Protein AF-A0A1F7URJ2-F1 (afdb_monomer)

Sequence (122 aa):
MPERGSDQSQFDEESANAYKELPRDVSAIVVLNKKKQPIPHRQGTPGEVQNGFSFYQLVLRKEGAPLEAHYVTSRIGEQPVLEAVSESQYKAWGKRKMIARPIRYIWSEEKGLWSIVETKQE

Solvent-accessible surface area (backbone atoms only — not comparable to full-atom values): 7529 Å² total; per-residue (Å²): 133,86,82,87,77,87,90,71,72,94,66,78,76,74,67,75,48,70,54,70,89,51,99,66,58,38,74,42,44,72,41,78,36,77,81,69,63,85,69,74,78,74,83,64,52,79,74,37,72,45,54,16,26,39,32,27,38,56,41,67,84,45,96,91,49,69,41,28,43,40,82,73,52,70,45,79,40,97,59,47,65,45,72,18,65,42,71,68,50,32,56,55,52,69,75,44,59,42,34,18,35,76,43,39,30,32,25,35,67,96,72,74,41,76,40,76,51,81,75,75,85,126

Organism: NCBI:txid1802401

Foldseek 3Di:
DDDDDDPPDPPPPPDQPQDDDDPQKAFAAEDEDLPDDPPPPPQDDAFDKFKWKWKWFFDDPDDVGGTTTHTDGIDGDPHNYDYDNDPVSSVVVVVTRMIIGMWMWGRDPVVSDTDTDPPPDD

Secondary structure (DSSP, 8-state):
-----------------B----TT-EE-EEEE-TT------PPPPTT-EEEEEEEEEEEESSTTSPEEEEEEEEEESSS-EEEESSHHHHHHHHTSEEEEEEEEEEEETTTTEEEEE-----

Structure (mmCIF, N/CA/C/O backbone):
data_AF-A0A1F7URJ2-F1
#
_entry.id   AF-A0A1F7URJ2-F1
#
loop_
_atom_site.group_PDB
_atom_site.id
_atom_site.type_symbol
_atom_site.label_atom_id
_atom_site.label_alt_id
_atom_site.label_comp_id
_atom_site.label_asym_id
_atom_site.label_entity_id
_atom_site.label_seq_id
_atom_site.pdbx_PDB_ins_code
_atom_site.Cartn_x
_atom_site.Cartn_y
_atom_site.Cartn_z
_atom_site.occupancy
_atom_site.B_iso_or_equiv
_atom_site.auth_seq_id
_atom_site.auth_comp_id
_atom_site.auth_asym_id
_atom_site.auth_atom_id
_atom_site.pdbx_PDB_model_num
ATOM 1 N N . MET A 1 1 ? 22.387 38.280 -3.918 1.00 47.78 1 MET A N 1
ATOM 2 C CA . MET A 1 1 ? 20.999 38.234 -4.437 1.00 47.78 1 MET A CA 1
ATOM 3 C C . MET A 1 1 ? 21.124 38.293 -5.954 1.00 47.78 1 MET A C 1
ATOM 5 O O . MET A 1 1 ? 21.900 39.149 -6.375 1.00 47.78 1 MET A O 1
ATOM 9 N N . PRO A 1 2 ? 20.524 37.398 -6.764 1.00 45.06 2 PRO A N 1
ATOM 10 C CA . PRO A 1 2 ? 19.312 36.574 -6.562 1.00 45.06 2 PRO A CA 1
ATOM 11 C C . PRO A 1 2 ? 19.662 35.114 -6.177 1.00 45.06 2 PRO A C 1
ATOM 13 O O . PRO A 1 2 ? 20.791 34.699 -6.398 1.00 45.06 2 PRO A O 1
ATOM 16 N N . GLU A 1 3 ? 18.909 34.328 -5.398 1.00 44.78 3 GLU A N 1
ATOM 17 C CA . GLU A 1 3 ? 17.478 33.951 -5.339 1.00 44.78 3 GLU A CA 1
ATOM 18 C C . GLU A 1 3 ? 17.007 32.933 -6.404 1.00 44.78 3 GLU A C 1
ATOM 20 O O . GLU A 1 3 ? 16.924 33.256 -7.583 1.00 44.78 3 GLU A O 1
ATOM 25 N N . ARG A 1 4 ? 16.566 31.768 -5.880 1.00 40.97 4 ARG A N 1
ATOM 26 C CA . ARG A 1 4 ? 15.678 30.717 -6.435 1.00 40.97 4 ARG A CA 1
ATOM 27 C C . ARG A 1 4 ? 16.299 29.695 -7.409 1.00 40.97 4 ARG A C 1
ATOM 29 O O . ARG A 1 4 ? 17.074 30.050 -8.276 1.00 40.97 4 ARG A O 1
ATOM 36 N N . GLY A 1 5 ? 15.982 28.403 -7.333 1.00 36.69 5 GLY A N 1
ATOM 37 C CA . GLY A 1 5 ? 14.917 27.734 -6.588 1.00 36.69 5 GLY A CA 1
ATOM 38 C C . GLY A 1 5 ? 15.310 26.306 -6.225 1.00 36.69 5 GLY A C 1
ATOM 39 O O . GLY A 1 5 ? 15.772 25.539 -7.064 1.00 36.69 5 GLY A O 1
ATOM 40 N N . SER A 1 6 ? 15.119 25.971 -4.953 1.00 43.94 6 SER A N 1
ATOM 41 C CA . SER A 1 6 ? 15.027 24.593 -4.497 1.00 43.94 6 SER A CA 1
ATOM 42 C C . SER A 1 6 ? 13.719 24.027 -5.041 1.00 43.94 6 SER A C 1
ATOM 44 O O . SER A 1 6 ? 12.652 24.321 -4.505 1.00 43.94 6 SER A O 1
ATOM 46 N N . ASP A 1 7 ? 13.802 23.258 -6.122 1.00 41.91 7 ASP A N 1
ATOM 47 C CA . ASP A 1 7 ? 12.716 22.408 -6.610 1.00 41.91 7 ASP A CA 1
ATOM 48 C C . ASP A 1 7 ? 12.576 21.228 -5.633 1.00 41.91 7 ASP A C 1
ATOM 50 O O . ASP A 1 7 ? 13.116 20.139 -5.817 1.00 41.91 7 ASP A O 1
ATOM 54 N N . GLN A 1 8 ? 11.984 21.509 -4.472 1.00 39.88 8 GLN A N 1
ATOM 55 C CA . GLN A 1 8 ? 11.575 20.497 -3.513 1.00 39.88 8 GLN A CA 1
ATOM 56 C C . GLN A 1 8 ? 10.079 20.263 -3.675 1.00 39.88 8 GLN A C 1
ATOM 58 O O . GLN A 1 8 ? 9.259 21.093 -3.295 1.00 39.88 8 GLN A O 1
ATOM 63 N 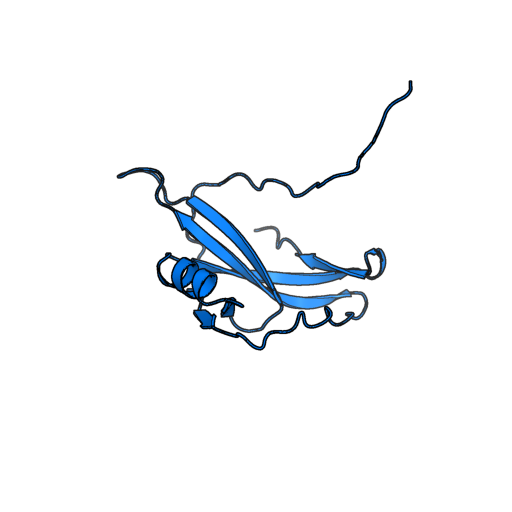N . SER A 1 9 ? 9.771 19.062 -4.158 1.00 41.72 9 SER A N 1
ATOM 64 C CA . SER A 1 9 ? 8.585 18.305 -3.771 1.00 41.72 9 SER A CA 1
ATOM 65 C C . SER A 1 9 ? 7.243 18.883 -4.227 1.00 41.72 9 SER A C 1
ATOM 67 O O . SER A 1 9 ? 6.418 19.283 -3.413 1.00 41.72 9 SER A O 1
ATOM 69 N N . GLN A 1 10 ? 6.947 18.746 -5.520 1.00 38.88 10 GLN A N 1
ATOM 70 C CA . GLN A 1 10 ? 5.579 18.451 -5.960 1.00 38.88 10 GLN A CA 1
ATOM 71 C C . GLN A 1 10 ? 5.241 16.996 -5.591 1.00 38.88 10 GLN A C 1
ATOM 73 O O . GLN A 1 10 ? 5.187 16.097 -6.425 1.00 38.88 10 GLN A O 1
ATOM 78 N N . PHE A 1 11 ? 5.073 16.742 -4.298 1.00 38.69 11 PHE A N 1
ATOM 79 C CA . PHE A 1 11 ? 4.109 15.738 -3.883 1.00 38.69 11 PHE A CA 1
ATOM 80 C C . PHE A 1 11 ? 2.837 16.531 -3.660 1.00 38.69 11 PHE A C 1
ATOM 82 O O . PHE A 1 11 ? 2.726 17.223 -2.651 1.00 38.69 11 PHE A O 1
ATOM 89 N N . ASP A 1 12 ? 1.944 16.499 -4.650 1.00 37.31 12 ASP A N 1
ATOM 90 C CA . ASP A 1 12 ? 0.560 16.909 -4.471 1.00 37.31 12 ASP A CA 1
ATOM 91 C C . ASP A 1 12 ? 0.080 16.298 -3.156 1.00 37.31 12 ASP A C 1
ATOM 93 O O . ASP A 1 12 ? -0.009 15.077 -2.994 1.00 37.31 12 ASP A O 1
ATOM 97 N N . GLU A 1 13 ? -0.134 17.173 -2.178 1.00 42.09 13 GLU A N 1
ATOM 98 C CA . GLU A 1 13 ? -0.837 16.875 -0.949 1.00 42.09 13 GLU A CA 1
ATOM 99 C C . GLU A 1 13 ? -2.283 16.631 -1.382 1.00 42.09 13 GLU A C 1
A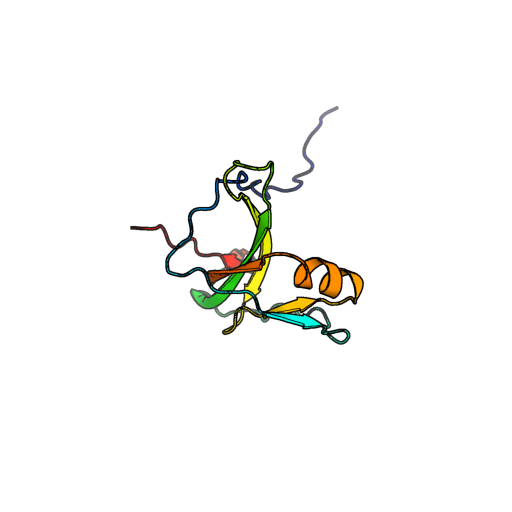TOM 101 O O . GLU A 1 13 ? -3.128 17.526 -1.331 1.00 42.09 13 GLU A O 1
ATOM 106 N N . GLU A 1 14 ? -2.524 15.433 -1.935 1.00 43.34 14 GLU A N 1
ATOM 107 C CA . GLU A 1 14 ? -3.838 14.920 -2.288 1.00 43.34 14 GLU A CA 1
ATOM 108 C C . GLU A 1 14 ? -4.659 15.075 -1.018 1.00 43.34 14 GLU A C 1
ATOM 110 O O . GLU A 1 14 ? -4.460 14.375 -0.018 1.00 43.34 14 GLU A O 1
ATOM 115 N N . SER A 1 15 ? -5.469 16.132 -1.030 1.00 43.78 15 SER A N 1
ATOM 116 C CA . SER A 1 15 ? -6.219 16.609 0.114 1.00 43.78 15 SER A CA 1
ATOM 117 C C . SER A 1 15 ? -6.923 15.408 0.712 1.00 43.78 15 SER A C 1
ATOM 119 O O . SER A 1 15 ? -7.484 14.616 -0.046 1.00 43.78 15 SER A O 1
ATOM 121 N N . ALA A 1 16 ? -6.855 15.250 2.037 1.00 47.00 16 ALA A N 1
ATOM 122 C CA . ALA A 1 16 ? -7.550 14.198 2.771 1.00 47.00 16 ALA A CA 1
ATOM 123 C C . ALA A 1 16 ? -9.054 14.272 2.457 1.00 47.00 16 ALA A C 1
ATOM 125 O O . ALA A 1 16 ? -9.838 14.923 3.143 1.00 47.00 16 ALA A O 1
ATOM 126 N N . ASN A 1 17 ? -9.443 13.669 1.340 1.00 52.06 17 ASN A N 1
ATOM 127 C CA . ASN A 1 17 ? -10.794 13.660 0.841 1.00 52.06 17 ASN A CA 1
ATOM 128 C C . ASN A 1 17 ? -11.554 12.677 1.721 1.00 52.06 17 ASN A C 1
ATOM 130 O O . ASN A 1 17 ? -11.048 11.596 2.049 1.00 52.06 17 ASN A O 1
ATOM 134 N N . ALA A 1 18 ? -12.771 13.058 2.115 1.00 56.84 18 ALA A N 1
ATOM 135 C CA . ALA A 1 18 ? -13.665 12.169 2.839 1.00 56.84 18 ALA A CA 1
ATOM 136 C C . ALA A 1 18 ? -13.706 10.814 2.118 1.00 56.84 18 ALA A C 1
ATOM 138 O O . ALA A 1 18 ? -13.930 10.747 0.905 1.00 56.84 18 ALA A O 1
ATOM 139 N N . TYR A 1 19 ? -13.432 9.742 2.857 1.00 61.22 19 TYR A N 1
ATOM 140 C CA . TYR A 1 19 ? -13.384 8.398 2.315 1.00 61.22 19 TYR A CA 1
ATOM 141 C C . TYR A 1 19 ? -14.750 8.049 1.729 1.00 61.22 19 TYR A C 1
ATOM 143 O O . TYR A 1 19 ? -15.733 7.870 2.448 1.00 61.22 19 TYR A O 1
ATOM 151 N N . LYS A 1 20 ? -14.795 7.946 0.403 1.00 62.47 20 LYS A N 1
ATOM 152 C CA . LYS A 1 20 ? -15.844 7.235 -0.315 1.00 62.47 20 LYS A CA 1
ATOM 153 C C . LYS A 1 20 ? -15.343 5.815 -0.519 1.00 62.47 20 LYS A C 1
ATOM 155 O O . LYS A 1 20 ? -14.302 5.6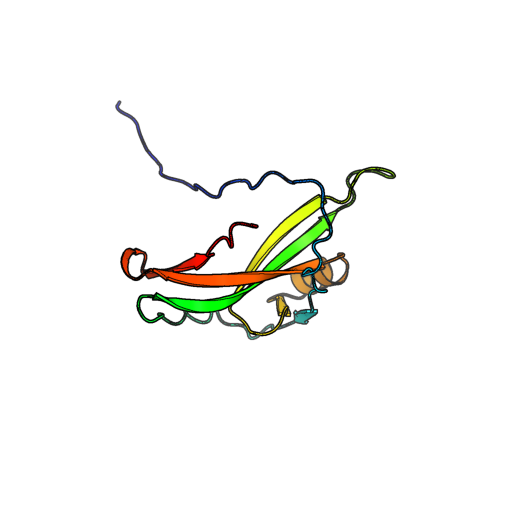33 -1.150 1.00 62.47 20 LYS A O 1
ATOM 160 N N . GLU A 1 21 ? -16.062 4.847 0.041 1.00 63.53 21 GLU A N 1
ATOM 161 C CA . GLU A 1 21 ? -15.821 3.435 -0.244 1.00 63.53 21 GLU A CA 1
ATOM 162 C C . GLU A 1 21 ? -16.046 3.211 -1.736 1.00 63.53 21 GLU A C 1
ATOM 164 O O . GLU A 1 21 ? -17.150 3.410 -2.248 1.00 63.53 21 GLU A O 1
ATOM 169 N N . LEU A 1 22 ? -14.973 2.882 -2.451 1.00 67.88 22 LEU A N 1
ATOM 170 C CA . LEU A 1 22 ? -15.074 2.520 -3.854 1.00 67.88 22 LEU A CA 1
ATOM 171 C C . LEU A 1 22 ? -15.337 1.014 -3.940 1.00 67.88 22 LEU A C 1
ATOM 173 O O . LEU A 1 22 ? -14.753 0.247 -3.177 1.00 67.88 22 LEU A O 1
ATOM 177 N N . PRO A 1 23 ? -16.124 0.542 -4.921 1.00 64.19 23 PRO A N 1
ATOM 178 C CA . PRO A 1 23 ? -16.423 -0.885 -5.082 1.00 64.19 23 PRO A CA 1
ATOM 179 C C . PRO A 1 23 ? -15.184 -1.754 -5.360 1.00 64.19 23 PRO A C 1
ATOM 181 O O . PRO A 1 23 ? -15.270 -2.977 -5.353 1.00 64.19 23 PRO A O 1
ATOM 184 N N . ARG A 1 24 ? -14.032 -1.131 -5.641 1.00 71.69 24 ARG A N 1
ATOM 185 C CA . ARG A 1 24 ? -12.746 -1.792 -5.895 1.00 71.69 24 ARG A CA 1
ATOM 186 C C . ARG A 1 24 ? -11.794 -1.741 -4.697 1.00 71.69 24 ARG A C 1
ATOM 188 O O . ARG A 1 24 ? -10.683 -2.254 -4.812 1.00 71.69 24 ARG A O 1
ATOM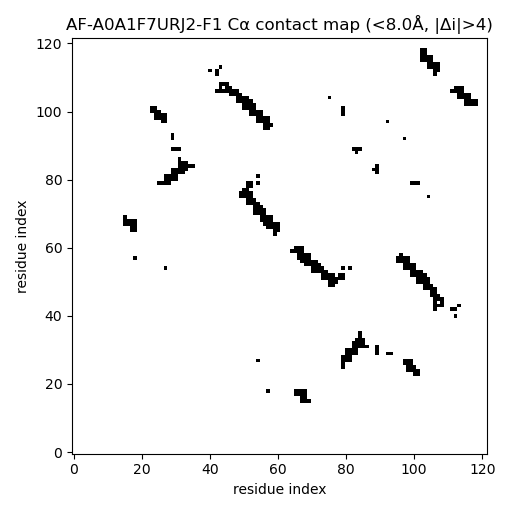 195 N N . ASP A 1 25 ? -12.188 -1.110 -3.593 1.00 80.25 25 ASP A N 1
ATOM 196 C CA . ASP A 1 25 ? -11.364 -1.041 -2.390 1.00 80.25 25 ASP A CA 1
ATOM 197 C C . ASP A 1 25 ? -11.279 -2.444 -1.773 1.00 80.25 25 ASP A C 1
ATOM 199 O O . ASP A 1 25 ? -12.288 -3.080 -1.471 1.00 80.25 25 ASP A O 1
ATOM 203 N N . VAL A 1 26 ? -10.057 -2.947 -1.604 1.00 84.25 26 VAL A N 1
ATOM 204 C CA . VAL A 1 26 ? -9.797 -4.249 -0.977 1.00 84.25 26 VAL A CA 1
ATOM 205 C C . VAL A 1 26 ? -9.079 -4.065 0.353 1.00 84.25 26 VAL A C 1
ATOM 207 O O . VAL A 1 26 ? -8.433 -3.046 0.605 1.00 84.25 26 VAL A O 1
ATOM 210 N N . SER A 1 27 ? -9.185 -5.057 1.235 1.00 83.50 27 SER A N 1
ATOM 211 C CA . SER A 1 27 ? -8.439 -5.040 2.497 1.00 83.50 27 SER A CA 1
ATOM 212 C C . SER A 1 27 ? -6.945 -5.223 2.223 1.00 83.50 27 SER A C 1
ATOM 214 O O . SER A 1 27 ? -6.554 -6.126 1.483 1.00 83.50 27 SER A O 1
ATOM 216 N N . ALA A 1 28 ? -6.105 -4.379 2.826 1.00 84.88 28 ALA A N 1
ATOM 217 C CA . ALA A 1 28 ? -4.658 -4.517 2.708 1.00 84.88 28 ALA A CA 1
ATOM 218 C C . ALA A 1 28 ? -4.145 -5.660 3.596 1.00 84.88 28 ALA A C 1
ATOM 220 O O . ALA A 1 28 ? -4.468 -5.734 4.782 1.00 84.88 28 ALA A O 1
ATOM 221 N N . ILE A 1 29 ? -3.290 -6.517 3.044 1.00 85.69 29 ILE A N 1
ATOM 222 C CA . ILE A 1 29 ? -2.608 -7.583 3.778 1.00 85.69 29 ILE A CA 1
ATOM 223 C C . ILE A 1 29 ? -1.261 -7.039 4.241 1.00 85.69 29 ILE A C 1
ATOM 225 O O . ILE A 1 29 ? -0.356 -6.835 3.437 1.00 85.69 29 ILE A O 1
ATOM 229 N N . VAL A 1 30 ? -1.106 -6.793 5.538 1.00 83.38 30 VAL A N 1
ATOM 230 C CA . VAL A 1 30 ? 0.172 -6.331 6.091 1.00 83.38 30 VAL A CA 1
ATOM 231 C C . VAL A 1 30 ? 1.025 -7.542 6.450 1.00 83.38 30 VAL A C 1
ATOM 233 O O . VAL A 1 30 ? 0.594 -8.389 7.228 1.00 83.38 30 VAL A O 1
ATOM 236 N N . VAL A 1 31 ? 2.247 -7.617 5.925 1.00 85.69 31 VAL A N 1
ATOM 237 C CA . VAL A 1 31 ? 3.202 -8.692 6.244 1.00 85.69 31 VAL A CA 1
ATOM 238 C C . VAL A 1 31 ? 4.515 -8.109 6.744 1.00 85.69 31 VAL A C 1
ATOM 240 O O . VAL A 1 31 ? 4.956 -7.058 6.285 1.00 85.69 31 VAL A O 1
ATOM 243 N N . LEU A 1 32 ? 5.159 -8.777 7.698 1.00 82.88 32 LEU A N 1
ATOM 244 C CA . LEU A 1 32 ? 6.480 -8.383 8.180 1.00 82.88 32 LEU A CA 1
ATOM 245 C C . LEU A 1 32 ? 7.554 -9.038 7.307 1.00 82.88 32 LEU A C 1
ATOM 247 O O . LEU A 1 32 ? 7.764 -10.246 7.389 1.00 82.88 32 LEU A O 1
ATOM 251 N N . ASN A 1 33 ? 8.273 -8.241 6.518 1.00 81.69 33 ASN A N 1
ATOM 252 C CA . ASN A 1 33 ? 9.394 -8.706 5.708 1.00 81.69 33 ASN A CA 1
ATOM 253 C C . ASN A 1 33 ? 10.687 -7.971 6.090 1.00 81.69 33 ASN A C 1
ATOM 255 O O . ASN A 1 33 ? 11.094 -6.993 5.464 1.00 81.69 33 ASN A O 1
ATOM 259 N N . LYS A 1 34 ? 11.368 -8.487 7.121 1.00 74.06 34 LYS A N 1
ATOM 260 C CA . LYS A 1 34 ? 12.647 -7.946 7.625 1.00 74.06 34 LYS A CA 1
ATOM 261 C C . LYS A 1 34 ? 13.813 -8.089 6.634 1.00 74.06 34 LYS A C 1
ATOM 263 O O . LYS A 1 34 ? 14.851 -7.469 6.832 1.00 74.06 34 LYS A O 1
ATOM 268 N N . LYS A 1 35 ? 13.672 -8.935 5.606 1.00 72.25 35 LYS A N 1
ATOM 269 C CA . LYS A 1 35 ? 14.700 -9.191 4.581 1.00 72.25 35 LYS A CA 1
ATOM 270 C C . LYS A 1 35 ? 14.464 -8.406 3.294 1.00 72.25 35 LYS A C 1
ATOM 272 O O . LYS A 1 35 ? 15.220 -8.582 2.341 1.00 72.25 35 LYS A O 1
ATOM 277 N N . LYS A 1 36 ? 13.428 -7.563 3.248 1.00 66.94 36 LYS A N 1
ATOM 278 C CA . LYS A 1 36 ? 13.131 -6.740 2.083 1.00 66.94 36 LYS A CA 1
ATOM 279 C C . LYS A 1 36 ? 14.273 -5.753 1.860 1.00 66.94 36 LYS A C 1
ATOM 281 O O . LYS A 1 36 ? 14.362 -4.720 2.518 1.00 66.94 36 LYS A O 1
ATOM 286 N N . GLN A 1 37 ? 15.154 -6.089 0.927 1.00 57.62 37 GLN A N 1
ATOM 287 C CA . GLN A 1 37 ? 16.040 -5.107 0.326 1.00 57.62 37 GLN A CA 1
ATOM 288 C C . GLN A 1 37 ? 15.187 -4.174 -0.542 1.00 57.62 37 GLN A C 1
ATOM 290 O O . GLN A 1 37 ? 14.139 -4.609 -1.038 1.00 57.62 37 GLN A O 1
ATOM 295 N N . PRO A 1 38 ? 15.578 -2.902 -0.730 1.00 55.94 38 PRO A N 1
ATOM 296 C CA . PRO A 1 38 ? 15.010 -2.107 -1.805 1.00 55.94 38 PRO A CA 1
ATOM 297 C C . PRO A 1 38 ? 15.284 -2.872 -3.099 1.00 55.94 38 PRO A C 1
ATOM 299 O O . PRO A 1 38 ? 16.412 -2.905 -3.583 1.00 55.94 38 PRO A O 1
ATOM 302 N N . ILE A 1 39 ? 14.269 -3.569 -3.611 1.00 56.75 39 ILE A N 1
ATOM 303 C CA . ILE A 1 39 ? 14.355 -4.181 -4.929 1.00 56.75 39 ILE A CA 1
ATOM 304 C C . ILE A 1 39 ? 14.558 -2.985 -5.858 1.00 56.75 39 ILE A C 1
ATOM 306 O O . ILE A 1 39 ? 13.701 -2.092 -5.837 1.00 56.75 39 ILE A O 1
ATOM 310 N N . PRO A 1 40 ? 15.678 -2.895 -6.599 1.00 55.22 40 PRO A N 1
ATOM 311 C CA . PRO A 1 40 ? 15.816 -1.844 -7.590 1.00 55.22 40 PRO A CA 1
ATOM 312 C C . PRO A 1 40 ? 14.575 -1.931 -8.466 1.00 55.22 40 PRO A C 1
ATOM 314 O O . PRO A 1 40 ? 14.230 -3.022 -8.926 1.00 55.22 40 PRO A O 1
ATOM 317 N N . HIS A 1 41 ? 13.845 -0.821 -8.597 1.00 60.06 41 HIS A N 1
ATOM 318 C CA . HIS A 1 41 ? 12.657 -0.794 -9.436 1.00 60.06 41 HIS A CA 1
ATOM 319 C C . HIS A 1 41 ? 13.068 -1.356 -10.793 1.00 60.06 41 HIS A C 1
ATOM 321 O O . HIS A 1 41 ? 13.935 -0.784 -11.455 1.00 60.06 41 HIS A O 1
ATOM 327 N N . ARG A 1 42 ? 12.528 -2.530 -11.148 1.00 66.94 42 ARG A N 1
ATOM 328 C CA . ARG A 1 42 ? 12.845 -3.170 -12.420 1.00 66.94 42 ARG A CA 1
ATOM 329 C C . ARG A 1 42 ? 12.549 -2.134 -13.492 1.00 66.94 42 ARG A C 1
ATOM 331 O O . ARG A 1 42 ? 11.439 -1.598 -13.511 1.00 66.94 42 ARG A O 1
ATOM 338 N N . GLN A 1 43 ? 13.545 -1.820 -14.314 1.00 75.19 43 GLN A N 1
ATOM 339 C CA . GLN A 1 43 ? 13.318 -0.953 -15.458 1.00 75.19 43 GLN A CA 1
ATOM 340 C C . GLN A 1 43 ? 12.248 -1.616 -16.321 1.00 75.19 43 GLN A C 1
ATOM 342 O O . GLN A 1 43 ? 12.348 -2.807 -16.626 1.00 75.19 43 GLN A O 1
ATOM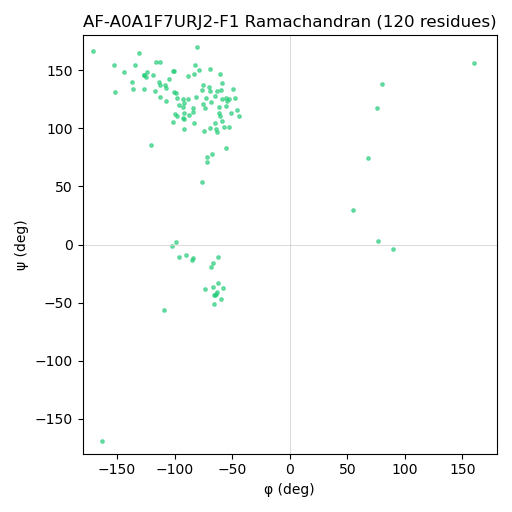 347 N N . GLY A 1 44 ? 11.184 -0.871 -16.592 1.00 75.25 44 GLY A N 1
ATOM 348 C CA . GLY A 1 44 ? 10.137 -1.313 -17.494 1.00 75.25 44 GLY A CA 1
ATOM 349 C C . GLY A 1 44 ? 10.544 -1.104 -18.945 1.00 75.25 44 GLY A C 1
ATOM 350 O O . GLY A 1 44 ? 11.532 -0.442 -19.264 1.00 75.25 44 GLY A O 1
ATOM 351 N N . THR A 1 45 ? 9.745 -1.668 -19.831 1.00 82.56 45 THR A N 1
ATOM 352 C CA . THR A 1 45 ? 9.759 -1.365 -21.260 1.00 82.56 45 THR A CA 1
ATOM 353 C C . THR A 1 45 ? 8.922 -0.104 -21.515 1.00 82.56 45 THR A C 1
ATOM 355 O O . THR A 1 45 ? 7.939 0.114 -20.805 1.00 82.56 45 THR A O 1
ATOM 358 N N . PRO A 1 46 ? 9.250 0.758 -22.493 1.00 81.88 46 PRO A N 1
ATOM 359 C CA . PRO A 1 46 ? 8.433 1.936 -22.793 1.00 81.88 46 PRO A CA 1
ATOM 360 C C . PRO A 1 46 ? 6.977 1.556 -23.077 1.00 81.88 46 PRO A C 1
ATOM 362 O O . PRO A 1 46 ? 6.703 0.689 -23.905 1.00 81.88 46 PRO A O 1
ATOM 365 N N . GLY A 1 47 ? 6.042 2.181 -22.356 1.00 77.50 47 GLY A N 1
ATOM 366 C CA . GLY A 1 47 ? 4.615 1.859 -22.453 1.00 77.50 47 GLY A CA 1
ATOM 367 C C . GLY A 1 47 ? 4.193 0.570 -21.740 1.00 77.50 47 GLY A C 1
ATOM 368 O O . GLY A 1 47 ? 3.018 0.212 -21.796 1.00 77.50 47 GLY A O 1
ATOM 369 N N . GLU A 1 48 ? 5.105 -0.119 -21.046 1.00 84.56 48 GLU A N 1
ATOM 370 C CA . GLU A 1 48 ? 4.757 -1.262 -20.206 1.00 84.56 48 GLU A CA 1
ATOM 371 C C . GLU A 1 48 ? 3.837 -0.811 -19.075 1.00 84.56 48 GLU A C 1
ATOM 373 O O . GLU A 1 48 ? 4.113 0.172 -18.381 1.00 84.56 48 GLU A O 1
ATOM 378 N N . VAL A 1 49 ? 2.747 -1.555 -18.889 1.00 85.25 49 VAL A N 1
ATOM 379 C CA . VAL A 1 49 ? 1.778 -1.319 -17.825 1.00 85.25 49 VAL A CA 1
ATOM 380 C C . VAL A 1 49 ? 1.826 -2.472 -16.838 1.00 85.25 49 VAL A C 1
ATOM 382 O O . VAL A 1 49 ? 1.662 -3.629 -17.220 1.00 85.25 49 VAL A O 1
ATOM 385 N N . GLN A 1 50 ? 1.994 -2.151 -15.559 1.00 84.69 50 GLN A N 1
ATOM 386 C CA . GLN A 1 50 ? 1.913 -3.119 -14.473 1.00 84.69 50 GLN A CA 1
ATOM 387 C C . GLN A 1 50 ? 0.797 -2.763 -13.500 1.00 84.69 50 GLN A C 1
ATOM 389 O O . GLN A 1 50 ? 0.499 -1.596 -13.242 1.00 84.69 50 GLN A O 1
ATOM 394 N N . ASN A 1 51 ? 0.171 -3.795 -12.947 1.00 86.00 51 ASN A N 1
ATOM 395 C CA . ASN A 1 51 ? -0.823 -3.626 -11.901 1.00 86.00 51 ASN A CA 1
ATOM 396 C C . ASN A 1 51 ? -0.137 -3.381 -10.558 1.00 86.00 51 ASN A C 1
ATOM 398 O O . ASN A 1 51 ? 0.964 -3.866 -10.285 1.00 86.00 51 ASN A O 1
ATOM 402 N N . GLY A 1 52 ? -0.812 -2.633 -9.702 1.00 87.31 52 GLY A N 1
ATOM 403 C CA . GLY A 1 52 ? -0.385 -2.450 -8.335 1.00 87.31 52 GLY A CA 1
ATOM 404 C C . GLY A 1 52 ? -1.499 -1.916 -7.465 1.00 87.31 52 GLY A C 1
ATOM 405 O O . GLY A 1 52 ? -2.665 -1.868 -7.857 1.00 87.31 52 GLY A O 1
ATOM 406 N N . PHE A 1 53 ? -1.121 -1.519 -6.263 1.00 87.56 53 PHE A N 1
ATOM 407 C CA . PHE A 1 53 ? -2.051 -1.080 -5.246 1.00 87.56 53 PHE A CA 1
ATOM 408 C C . PHE A 1 53 ? -1.531 0.171 -4.549 1.00 87.56 53 PHE A C 1
ATOM 410 O O . PHE A 1 53 ? -0.370 0.230 -4.139 1.00 87.56 53 PHE A O 1
ATOM 417 N N . SER A 1 54 ? -2.414 1.152 -4.387 1.00 87.25 54 SER A N 1
ATOM 418 C CA . SER A 1 54 ? -2.225 2.290 -3.491 1.00 87.25 54 SER A CA 1
ATOM 419 C C . SER A 1 54 ? -2.843 1.965 -2.143 1.00 87.25 54 SER A C 1
ATOM 421 O O . SER A 1 54 ? -4.016 1.615 -2.057 1.00 87.25 54 SER A O 1
ATOM 423 N N . PHE A 1 55 ? -2.061 2.080 -1.083 1.00 87.81 55 PHE A N 1
ATOM 424 C CA . PHE A 1 55 ? -2.463 1.770 0.278 1.00 87.81 55 PHE A CA 1
ATOM 425 C C . PHE A 1 55 ? -2.842 3.044 1.017 1.00 87.81 55 PHE A C 1
ATOM 427 O O . PHE A 1 55 ? -2.069 4.004 1.055 1.00 87.81 55 PHE A O 1
ATOM 434 N N . TYR A 1 56 ? -4.006 3.012 1.657 1.00 86.69 56 TYR A N 1
ATOM 435 C CA . TYR A 1 56 ? -4.521 4.111 2.459 1.00 86.69 56 TYR A CA 1
ATOM 436 C C . TYR A 1 56 ? -4.877 3.625 3.858 1.00 86.69 56 TYR A C 1
ATOM 438 O O . TYR A 1 56 ? -5.344 2.503 4.063 1.00 86.69 56 TYR A O 1
ATOM 446 N N . GLN A 1 57 ? -4.679 4.503 4.827 1.00 86.81 57 GLN A N 1
ATOM 447 C CA . GLN A 1 57 ? -5.123 4.327 6.192 1.00 86.81 57 GLN A CA 1
ATOM 448 C C . GLN A 1 57 ? -6.439 5.067 6.395 1.00 86.81 57 GLN A C 1
ATOM 450 O O . GLN A 1 57 ? -6.503 6.276 6.188 1.00 86.81 57 GLN A O 1
ATOM 455 N N . LEU A 1 58 ? -7.454 4.365 6.889 1.00 84.50 58 LEU A N 1
ATOM 456 C CA . LEU A 1 58 ? -8.705 4.983 7.304 1.00 84.50 58 LEU A CA 1
ATOM 457 C C . LEU A 1 58 ? -8.576 5.521 8.732 1.00 84.50 58 LEU A C 1
ATOM 459 O O . LEU A 1 58 ? -8.336 4.760 9.675 1.00 84.50 58 LEU A O 1
ATOM 463 N N . VAL A 1 59 ? -8.720 6.836 8.887 1.00 83.00 59 VAL A N 1
ATOM 464 C CA . VAL A 1 59 ? -8.671 7.543 10.172 1.00 83.00 59 VAL A CA 1
ATOM 465 C C . VAL A 1 59 ? -10.022 8.193 10.435 1.00 83.00 59 VAL A C 1
ATOM 467 O O . VAL A 1 59 ? -10.583 8.855 9.569 1.00 83.00 59 VAL A O 1
ATOM 470 N N . LEU A 1 60 ? -10.554 8.013 11.641 1.00 78.56 60 LEU A N 1
ATOM 471 C CA . LEU A 1 60 ? -11.729 8.745 12.102 1.00 78.56 60 LEU A CA 1
ATOM 472 C C . LEU A 1 60 ? -11.243 10.004 12.831 1.00 78.56 60 LEU A C 1
ATOM 474 O O . LEU A 1 60 ? -10.624 9.881 13.887 1.00 78.56 60 LEU A O 1
ATOM 478 N N . ARG A 1 61 ? -11.488 11.210 12.295 1.00 70.81 61 ARG A N 1
ATOM 479 C CA . ARG A 1 61 ? -11.025 12.447 12.963 1.00 70.81 61 ARG A CA 1
ATOM 480 C C . ARG A 1 61 ? -11.676 12.668 14.323 1.00 70.81 61 ARG A C 1
ATOM 482 O O . ARG A 1 61 ? -11.008 13.122 15.248 1.00 70.81 61 ARG A O 1
ATOM 489 N N . LYS A 1 62 ? -12.984 12.425 14.414 1.00 71.25 62 LYS A N 1
ATOM 490 C CA . LYS A 1 62 ? -13.816 12.603 15.612 1.00 71.25 62 LYS A CA 1
ATOM 491 C C . LYS A 1 62 ? -14.995 11.640 15.552 1.00 71.25 62 LYS A C 1
ATOM 493 O O . LYS A 1 62 ? -15.411 11.245 14.465 1.00 71.25 62 LYS A O 1
ATOM 498 N N . GLU A 1 63 ? -15.535 11.283 16.708 1.00 68.06 63 GLU A N 1
ATOM 499 C CA . GLU A 1 63 ? -16.757 10.484 16.800 1.00 68.06 63 GLU A CA 1
ATOM 500 C C . GLU A 1 63 ? -17.885 11.185 16.014 1.00 68.06 63 GLU A C 1
ATOM 502 O O . GLU A 1 63 ? -18.188 12.350 16.266 1.00 68.06 63 GLU A O 1
ATOM 507 N N . GLY A 1 64 ? -18.422 10.520 14.984 1.00 63.75 64 GLY A N 1
ATOM 508 C CA . GLY A 1 64 ? -19.425 11.081 14.064 1.00 63.75 64 GLY A CA 1
ATOM 509 C C . GLY A 1 64 ? -18.889 11.799 12.813 1.00 63.75 64 GLY A C 1
ATOM 510 O O . GLY A 1 64 ? -19.686 12.201 11.968 1.00 63.75 64 GLY A O 1
ATOM 511 N N . ALA A 1 65 ? -17.570 11.950 12.650 1.00 70.00 65 ALA A N 1
ATOM 512 C CA . ALA A 1 65 ? -16.961 12.494 11.430 1.00 70.00 65 ALA A CA 1
ATOM 513 C C . ALA A 1 65 ? -16.817 11.418 10.331 1.00 70.00 65 ALA A C 1
ATOM 515 O O . ALA A 1 65 ? -16.699 10.232 10.654 1.00 70.00 65 ALA A O 1
ATOM 516 N N . PRO A 1 66 ? -16.780 11.798 9.036 1.00 71.81 66 PRO A N 1
ATOM 517 C CA . PRO A 1 66 ? -16.468 10.853 7.971 1.00 71.81 66 PRO A CA 1
ATOM 518 C C . PRO A 1 66 ? -15.066 10.266 8.167 1.00 71.81 66 PRO A C 1
ATOM 520 O O . PRO A 1 66 ? -14.154 10.934 8.659 1.00 71.81 66 PRO A O 1
ATOM 523 N N . LEU A 1 67 ? -14.902 9.005 7.769 1.00 78.00 67 LEU A N 1
ATOM 524 C CA . LEU A 1 67 ? -13.582 8.393 7.647 1.00 78.00 67 LEU A CA 1
ATOM 525 C C . LEU A 1 67 ? -12.756 9.205 6.645 1.00 78.00 67 LEU A C 1
ATOM 527 O O . LEU A 1 67 ? -13.266 9.604 5.603 1.00 78.00 67 LEU A O 1
ATOM 531 N N . GLU A 1 68 ? -11.485 9.430 6.937 1.00 80.38 68 GLU A N 1
ATOM 532 C CA . GLU A 1 68 ? -10.527 10.010 6.001 1.00 80.38 68 GLU A CA 1
ATOM 533 C C . GLU A 1 68 ? -9.561 8.933 5.533 1.00 80.38 68 GLU A C 1
ATOM 535 O O . GLU A 1 68 ? -9.050 8.154 6.341 1.00 80.38 68 GLU A O 1
ATOM 540 N N . ALA A 1 69 ? -9.303 8.894 4.229 1.00 81.62 69 ALA A N 1
ATOM 541 C CA . ALA A 1 69 ? -8.284 8.029 3.658 1.00 81.62 69 ALA A CA 1
ATOM 542 C C . ALA A 1 69 ? -6.960 8.793 3.580 1.00 81.62 69 ALA A C 1
ATOM 544 O O . ALA A 1 69 ? -6.791 9.678 2.749 1.00 81.62 69 ALA A O 1
ATOM 545 N N . HIS A 1 70 ? -6.010 8.435 4.438 1.00 82.50 70 HIS A N 1
ATOM 546 C CA . HIS A 1 70 ? -4.652 8.964 4.396 1.00 82.50 70 HIS A CA 1
ATOM 547 C C . HIS A 1 70 ? -3.772 8.066 3.542 1.00 82.50 70 HIS A C 1
ATOM 549 O O . HIS A 1 70 ? -3.619 6.881 3.841 1.00 82.50 70 HIS A O 1
ATOM 555 N N . TYR A 1 71 ? -3.169 8.628 2.501 1.00 82.38 71 TYR A N 1
ATOM 556 C CA . TYR A 1 71 ? -2.211 7.910 1.674 1.00 82.38 71 TYR A CA 1
ATOM 557 C C . TYR A 1 71 ? -1.012 7.423 2.504 1.00 82.38 71 TYR A C 1
ATOM 559 O O . TYR A 1 71 ? -0.441 8.174 3.294 1.00 82.38 71 TYR A O 1
ATOM 567 N N . VAL A 1 72 ? -0.634 6.153 2.333 1.00 84.25 72 VAL A N 1
ATOM 568 C CA . VAL A 1 72 ? 0.533 5.556 3.001 1.00 84.25 72 VAL A CA 1
ATOM 569 C C . VAL A 1 72 ? 1.648 5.299 2.001 1.00 84.25 72 VAL A C 1
ATOM 571 O O . VAL A 1 72 ? 2.777 5.741 2.198 1.00 84.25 72 VAL A O 1
ATOM 574 N N . THR A 1 73 ? 1.363 4.538 0.946 1.00 83.31 73 THR A N 1
ATOM 575 C CA . THR A 1 73 ? 2.334 4.199 -0.100 1.00 83.31 73 THR A CA 1
ATOM 576 C C . THR A 1 73 ? 1.626 3.509 -1.258 1.00 83.31 73 THR A C 1
ATOM 578 O O . THR A 1 73 ? 0.525 3.000 -1.076 1.00 83.31 73 THR A O 1
ATOM 581 N N . SER A 1 74 ? 2.288 3.376 -2.403 1.00 83.75 74 SER A N 1
ATOM 582 C CA . SER A 1 74 ? 1.820 2.526 -3.492 1.00 83.75 74 SER A CA 1
ATOM 583 C C . SER A 1 74 ? 2.907 1.551 -3.931 1.00 83.75 74 SER A C 1
ATOM 585 O O . SER A 1 74 ? 4.106 1.864 -3.894 1.00 83.75 74 SER A O 1
ATOM 587 N N . ARG A 1 75 ? 2.500 0.345 -4.332 1.00 82.62 75 ARG A N 1
ATOM 588 C CA . ARG A 1 75 ? 3.405 -0.717 -4.783 1.00 82.62 75 ARG A CA 1
ATOM 589 C C . ARG A 1 75 ? 2.865 -1.413 -6.022 1.00 82.62 75 ARG A C 1
ATOM 591 O O . ARG A 1 75 ? 1.681 -1.717 -6.102 1.00 82.62 75 ARG A O 1
ATOM 598 N N . ILE A 1 76 ? 3.773 -1.714 -6.944 1.00 83.62 76 ILE A N 1
ATOM 599 C CA . ILE A 1 76 ? 3.531 -2.648 -8.043 1.00 83.62 76 ILE A CA 1
ATOM 600 C C . ILE A 1 76 ? 3.447 -4.060 -7.463 1.00 83.62 76 ILE A C 1
ATOM 602 O O . ILE A 1 76 ? 4.259 -4.428 -6.610 1.00 83.62 76 ILE A O 1
ATOM 606 N N . GLY A 1 77 ? 2.467 -4.833 -7.913 1.00 81.31 77 GLY A N 1
ATOM 607 C CA . GLY A 1 77 ? 2.227 -6.188 -7.443 1.00 81.31 77 GLY A CA 1
ATOM 608 C C . GLY A 1 77 ? 0.810 -6.651 -7.753 1.00 81.31 77 GLY A C 1
ATOM 609 O O . GLY A 1 77 ? -0.106 -5.850 -7.910 1.00 81.31 77 GLY A O 1
ATOM 610 N N . GLU A 1 78 ? 0.624 -7.964 -7.823 1.00 81.06 78 GLU A N 1
ATOM 611 C CA . GLU A 1 78 ? -0.679 -8.567 -8.136 1.00 81.06 78 GLU A CA 1
ATOM 612 C C . GLU A 1 78 ? -1.591 -8.705 -6.913 1.00 81.06 78 GLU A C 1
ATOM 614 O O . GLU A 1 78 ? -2.783 -8.969 -7.045 1.00 81.06 78 GLU A O 1
ATOM 619 N N . GLN A 1 79 ? -1.043 -8.501 -5.713 1.00 84.56 79 GLN A N 1
ATOM 620 C CA . GLN A 1 79 ? -1.766 -8.637 -4.455 1.00 84.56 79 GLN A CA 1
ATOM 621 C C . GLN A 1 79 ? -1.689 -7.343 -3.635 1.00 84.56 79 GLN A C 1
ATOM 623 O O . GLN A 1 79 ? -0.657 -6.664 -3.666 1.00 84.56 79 GLN A O 1
ATOM 628 N N . PRO A 1 80 ? -2.725 -7.024 -2.837 1.00 86.25 80 PRO A N 1
ATOM 629 C CA . PRO A 1 80 ? -2.749 -5.864 -1.949 1.00 86.25 80 PRO A CA 1
ATOM 630 C C . PRO A 1 80 ? -1.893 -6.108 -0.695 1.00 86.25 80 PRO A C 1
ATOM 632 O O . PRO A 1 80 ? -2.371 -5.995 0.433 1.00 86.25 80 PRO A O 1
ATOM 635 N N . VAL A 1 81 ? -0.624 -6.482 -0.876 1.00 85.88 81 VAL A N 1
ATOM 636 C CA . VAL A 1 81 ? 0.308 -6.797 0.210 1.00 85.88 81 VAL A CA 1
ATOM 637 C C . VAL A 1 81 ? 1.166 -5.579 0.534 1.00 85.88 81 VAL A C 1
ATOM 639 O O . VAL A 1 81 ? 1.933 -5.091 -0.296 1.00 85.88 81 VAL A O 1
ATOM 642 N N . LEU A 1 82 ? 1.068 -5.115 1.776 1.00 84.25 82 LEU A N 1
ATOM 643 C CA . LEU A 1 82 ? 1.909 -4.068 2.328 1.00 84.25 82 LEU A CA 1
ATOM 644 C C . LEU A 1 82 ? 3.000 -4.688 3.204 1.00 84.25 82 LEU A C 1
ATOM 646 O O . LEU A 1 82 ? 2.763 -5.127 4.330 1.00 84.25 82 LEU A O 1
ATOM 650 N N . GLU A 1 83 ? 4.220 -4.716 2.683 1.00 84.50 83 GLU A N 1
ATOM 651 C CA . GLU A 1 83 ? 5.364 -5.277 3.397 1.00 84.50 83 GLU A CA 1
ATOM 652 C C . GLU A 1 83 ? 5.988 -4.250 4.348 1.00 84.50 83 GLU A C 1
ATOM 654 O O . GLU A 1 83 ? 6.579 -3.256 3.917 1.00 84.50 83 GLU A O 1
ATOM 659 N N . ALA A 1 84 ? 5.896 -4.518 5.646 1.00 83.00 84 ALA A N 1
ATOM 660 C CA . ALA A 1 84 ? 6.579 -3.779 6.694 1.00 83.00 84 ALA A CA 1
ATOM 661 C C . ALA A 1 84 ? 8.024 -4.261 6.836 1.00 83.00 84 ALA A C 1
ATOM 663 O O . ALA A 1 84 ? 8.277 -5.447 7.051 1.00 83.00 84 ALA A O 1
ATOM 664 N N . VAL A 1 85 ? 8.973 -3.326 6.772 1.00 81.31 85 VAL A N 1
ATOM 665 C CA . VAL A 1 85 ? 10.411 -3.624 6.918 1.00 81.31 85 VAL A CA 1
ATOM 666 C C . VAL A 1 85 ? 10.864 -3.664 8.381 1.00 81.31 85 VAL A C 1
ATOM 668 O O . VAL A 1 85 ? 11.944 -4.161 8.690 1.00 81.31 85 VAL A O 1
ATOM 671 N N . SER A 1 86 ? 10.032 -3.170 9.303 1.00 81.06 86 SER A N 1
ATOM 672 C CA . SER A 1 86 ? 10.295 -3.171 10.743 1.00 81.06 86 SER A CA 1
ATOM 673 C C . SER A 1 86 ? 9.078 -3.630 11.544 1.00 81.06 86 SER A C 1
ATOM 675 O O . SER A 1 86 ? 7.931 -3.464 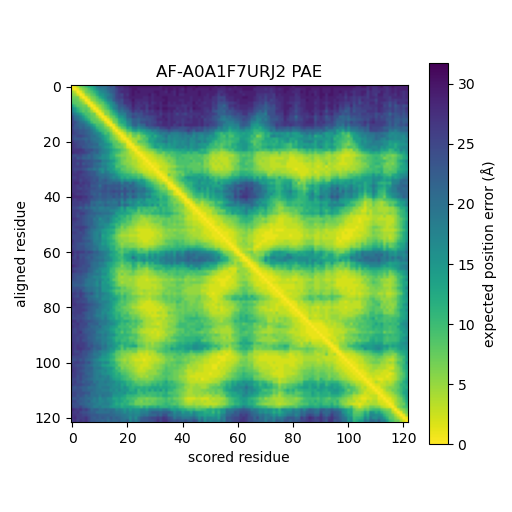11.126 1.00 81.06 86 SER A O 1
ATOM 677 N N . GLU A 1 87 ? 9.319 -4.174 12.739 1.00 82.88 87 GLU A N 1
ATOM 678 C CA . GLU A 1 87 ? 8.239 -4.57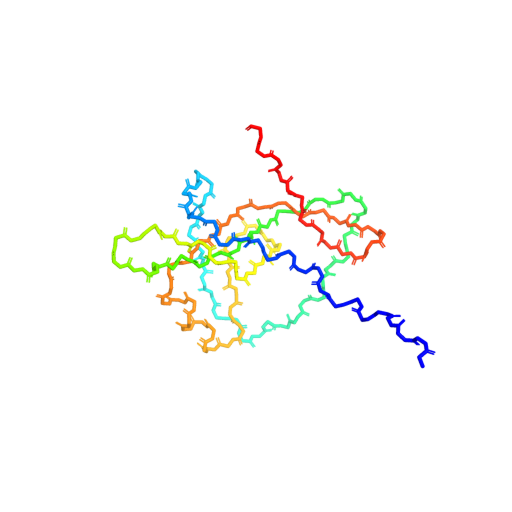0 13.654 1.00 82.88 87 GLU A CA 1
ATOM 679 C C . GLU A 1 87 ? 7.383 -3.384 14.098 1.00 82.88 87 GLU A C 1
ATOM 681 O O . GLU A 1 87 ? 6.178 -3.535 14.284 1.00 82.88 87 GLU A O 1
ATOM 686 N N . SER A 1 88 ? 7.978 -2.196 14.228 1.00 82.69 88 SER A N 1
ATOM 687 C CA . SER A 1 88 ? 7.247 -0.971 14.554 1.00 82.69 88 SER A CA 1
ATOM 688 C C . SER A 1 88 ? 6.268 -0.589 13.443 1.00 82.69 88 SER A C 1
ATOM 690 O O . SER A 1 88 ? 5.118 -0.279 13.742 1.00 82.69 88 SER A O 1
ATOM 692 N N . GLN A 1 89 ? 6.677 -0.678 12.169 1.00 77.56 89 GLN A N 1
ATOM 693 C CA . GLN A 1 89 ? 5.776 -0.457 11.029 1.00 77.56 89 GLN A CA 1
ATOM 694 C C . GLN A 1 89 ? 4.689 -1.530 10.958 1.00 77.56 89 GLN A C 1
ATOM 696 O O . GLN A 1 89 ? 3.519 -1.197 10.802 1.00 77.56 89 GLN A O 1
ATOM 701 N N . TYR A 1 90 ? 5.050 -2.800 11.157 1.00 83.12 90 TYR A N 1
ATOM 702 C CA . TYR A 1 90 ? 4.091 -3.904 11.155 1.00 83.12 90 TYR A CA 1
ATOM 703 C C . TYR A 1 90 ? 3.022 -3.731 12.240 1.00 83.12 90 TYR A C 1
ATOM 705 O O . TYR A 1 90 ? 1.831 -3.833 11.961 1.00 83.12 90 TYR 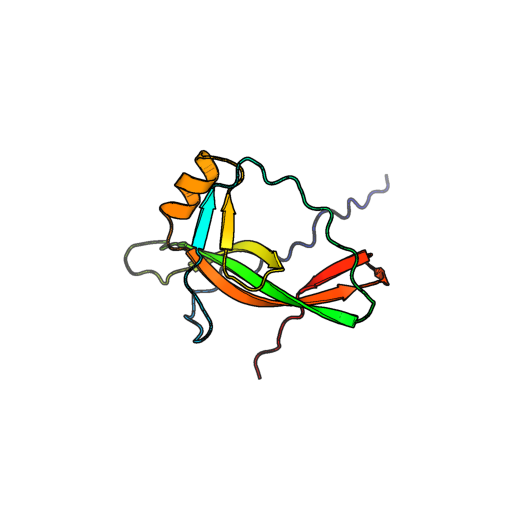A O 1
ATOM 713 N N . LYS A 1 91 ? 3.428 -3.392 13.470 1.00 81.88 91 LYS A N 1
ATOM 714 C CA . LYS A 1 91 ? 2.499 -3.113 14.576 1.00 81.88 91 LYS A CA 1
ATOM 715 C C . LYS A 1 91 ? 1.670 -1.853 14.331 1.00 81.88 91 LYS A C 1
ATOM 717 O O . LYS A 1 91 ? 0.506 -1.827 14.723 1.00 81.88 91 LYS A O 1
ATOM 722 N N . ALA A 1 92 ? 2.246 -0.819 13.716 1.00 78.81 92 ALA A N 1
ATOM 723 C CA . ALA A 1 92 ? 1.522 0.404 13.388 1.00 78.81 92 ALA A CA 1
ATOM 724 C C . ALA A 1 92 ? 0.435 0.135 12.341 1.00 78.81 92 ALA A C 1
ATOM 726 O O . ALA A 1 92 ? -0.719 0.476 12.577 1.00 78.81 92 ALA A O 1
ATOM 727 N N . TRP A 1 93 ? 0.777 -0.511 11.225 1.00 80.38 93 TRP A N 1
ATOM 728 C CA . TRP A 1 93 ? -0.155 -0.792 10.131 1.00 80.38 93 TRP A CA 1
ATOM 729 C C . TRP A 1 93 ? -1.150 -1.904 10.468 1.00 80.38 93 TRP A C 1
ATOM 731 O O . TRP A 1 93 ? -2.324 -1.765 10.155 1.00 80.38 93 TRP A O 1
ATOM 741 N N . GLY A 1 94 ? -0.730 -2.954 11.179 1.00 73.19 94 GLY A N 1
ATOM 742 C CA . GLY A 1 94 ? -1.601 -4.072 11.560 1.00 73.19 94 GLY A CA 1
ATOM 743 C C . GLY A 1 94 ? -2.692 -3.716 12.577 1.00 73.19 94 GLY A C 1
ATOM 744 O O . GLY A 1 94 ? -3.681 -4.431 12.686 1.00 73.19 94 GLY A O 1
ATOM 745 N N . LYS A 1 95 ? -2.546 -2.608 13.317 1.00 73.62 95 LYS A N 1
ATOM 746 C CA . LYS A 1 95 ? -3.587 -2.089 14.224 1.00 73.62 95 LYS A CA 1
ATOM 747 C C . LYS A 1 95 ? -4.546 -1.102 13.552 1.00 73.62 95 LYS A C 1
ATOM 749 O O . LYS A 1 95 ? -5.516 -0.681 14.176 1.00 73.62 95 LYS A O 1
ATOM 754 N N . ARG A 1 96 ? -4.249 -0.671 12.325 1.00 78.00 96 ARG A N 1
ATOM 755 C CA . ARG A 1 96 ? -4.996 0.363 11.601 1.00 78.00 96 ARG A CA 1
ATOM 756 C C . ARG A 1 96 ? -5.923 -0.289 10.581 1.00 78.00 96 ARG A C 1
ATOM 758 O O . ARG A 1 96 ? -5.603 -1.334 10.021 1.00 78.00 96 ARG A O 1
ATOM 765 N N . LYS A 1 97 ? -7.062 0.350 10.299 1.00 82.19 97 LYS A N 1
ATOM 766 C CA . LYS A 1 97 ? -7.929 -0.060 9.190 1.00 82.19 97 LYS A CA 1
ATOM 767 C C . LYS A 1 97 ? -7.271 0.389 7.883 1.00 82.19 97 LYS A C 1
ATOM 769 O O . LYS A 1 97 ? -7.338 1.560 7.518 1.00 82.19 97 LYS A O 1
ATOM 774 N N . MET A 1 98 ? -6.570 -0.539 7.244 1.00 86.69 98 MET A N 1
ATOM 775 C CA . MET A 1 98 ? -5.830 -0.315 6.007 1.00 86.69 98 MET A CA 1
ATOM 776 C C . MET A 1 98 ? -6.630 -0.836 4.816 1.00 86.69 98 MET A C 1
ATOM 778 O O . MET A 1 98 ? -7.084 -1.981 4.815 1.00 86.69 98 MET A O 1
ATOM 782 N N . ILE A 1 99 ? -6.756 -0.008 3.789 1.00 88.88 99 ILE A N 1
ATOM 783 C CA . ILE A 1 99 ? -7.354 -0.380 2.509 1.00 88.88 99 ILE A CA 1
ATOM 784 C C . ILE A 1 99 ? -6.307 -0.282 1.407 1.00 88.88 99 ILE A C 1
ATOM 786 O O . ILE A 1 99 ? -5.323 0.452 1.522 1.00 88.88 99 ILE A O 1
ATOM 790 N N . ALA A 1 100 ? -6.534 -1.013 0.329 1.00 88.06 100 ALA A N 1
ATOM 791 C CA . ALA A 1 100 ? -5.730 -0.971 -0.871 1.00 88.06 100 ALA A CA 1
ATOM 792 C C . ALA A 1 100 ? -6.637 -0.719 -2.078 1.00 88.06 100 ALA A C 1
ATOM 794 O O . ALA A 1 100 ? -7.681 -1.352 -2.230 1.00 88.06 100 ALA A O 1
ATOM 795 N N . ARG A 1 101 ? -6.226 0.208 -2.938 1.00 87.94 101 ARG A N 1
ATOM 796 C CA . ARG A 1 101 ? -6.916 0.563 -4.175 1.00 87.94 101 ARG A CA 1
ATOM 797 C C . ARG A 1 101 ? -6.124 0.042 -5.360 1.00 87.94 101 ARG A C 1
ATOM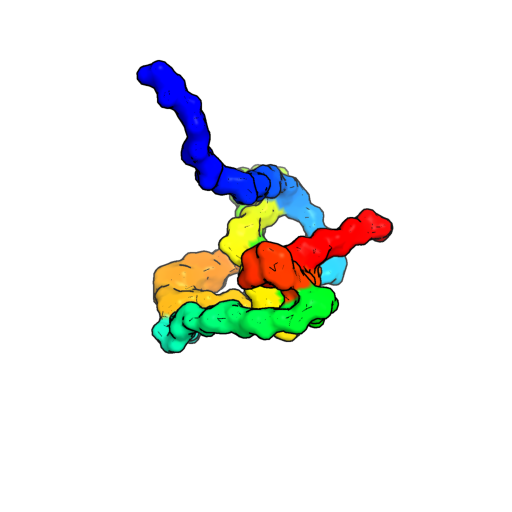 799 O O . ARG A 1 101 ? -4.949 0.401 -5.462 1.00 87.94 101 ARG A O 1
ATOM 806 N N . PRO A 1 102 ? -6.716 -0.771 -6.246 1.00 85.44 102 PRO A N 1
ATOM 807 C CA . PRO A 1 102 ? -6.028 -1.218 -7.443 1.00 85.44 102 PRO A CA 1
ATOM 808 C C . PRO A 1 102 ? -5.750 -0.019 -8.351 1.00 85.44 102 PRO A C 1
ATOM 810 O O . PRO A 1 102 ? -6.655 0.743 -8.692 1.00 85.44 102 PRO A O 1
ATOM 813 N N . ILE A 1 103 ? -4.492 0.126 -8.746 1.00 86.12 103 ILE A N 1
ATOM 814 C CA . ILE A 1 103 ? -4.004 1.158 -9.658 1.00 86.12 103 ILE A CA 1
ATOM 815 C C . ILE A 1 103 ? -3.141 0.523 -10.744 1.00 86.12 103 ILE A C 1
ATOM 817 O O . ILE A 1 103 ? -2.701 -0.625 -10.635 1.00 86.12 103 ILE A O 1
ATOM 821 N N . ARG A 1 104 ? -2.886 1.281 -11.807 1.00 84.88 104 ARG A N 1
ATOM 822 C CA . ARG A 1 104 ? -1.976 0.876 -12.875 1.00 84.88 104 ARG A CA 1
ATOM 823 C C . ARG A 1 104 ? -0.766 1.786 -12.880 1.00 84.88 104 ARG A C 1
ATOM 825 O O . ARG A 1 104 ? -0.890 2.993 -12.707 1.00 84.88 104 ARG A O 1
ATOM 832 N N . TYR A 1 105 ? 0.389 1.193 -13.106 1.00 84.00 105 TYR A N 1
ATOM 833 C CA . TYR A 1 105 ? 1.643 1.886 -13.306 1.00 84.00 105 TYR A CA 1
ATOM 834 C C . TYR A 1 105 ? 2.037 1.778 -14.764 1.00 84.00 105 TYR A C 1
ATOM 836 O O . TYR A 1 105 ? 1.947 0.694 -15.328 1.00 84.00 105 TYR A O 1
ATOM 844 N N . ILE A 1 106 ? 2.506 2.869 -15.349 1.00 85.56 106 ILE A N 1
ATOM 845 C CA . ILE A 1 106 ? 3.139 2.884 -16.661 1.00 85.56 106 ILE A CA 1
ATOM 846 C C . ILE A 1 106 ? 4.614 3.224 -16.502 1.00 85.56 106 ILE A C 1
ATOM 848 O O . ILE A 1 106 ? 4.977 4.116 -15.730 1.00 85.56 106 ILE A O 1
ATOM 852 N N . TRP A 1 107 ? 5.474 2.515 -17.219 1.00 84.19 107 TRP A N 1
ATOM 853 C CA . TRP A 1 107 ? 6.879 2.882 -17.288 1.00 84.19 107 TRP A CA 1
ATOM 854 C C . TRP A 1 107 ? 7.064 4.100 -18.195 1.00 84.19 107 TRP A C 1
ATOM 856 O O . TRP A 1 107 ? 6.725 4.068 -19.380 1.00 84.19 107 TRP A O 1
ATOM 866 N N . SER A 1 108 ? 7.619 5.174 -17.632 1.00 80.81 108 SER A N 1
ATOM 867 C CA . SER A 1 108 ? 8.046 6.351 -18.385 1.00 80.81 108 SER A CA 1
ATOM 868 C C . SER A 1 108 ? 9.546 6.252 -18.637 1.00 80.81 108 SER A C 1
ATOM 870 O O . SER A 1 108 ? 10.336 6.379 -17.702 1.00 80.81 108 SER A O 1
ATOM 872 N N . GLU A 1 109 ? 9.935 6.036 -19.895 1.00 79.38 109 GLU A N 1
ATOM 873 C CA . GLU A 1 109 ? 11.346 6.017 -20.305 1.00 79.38 109 GLU A CA 1
ATOM 874 C C . GLU A 1 109 ? 12.002 7.385 -20.091 1.00 79.38 109 GLU A C 1
ATOM 876 O O . GLU A 1 109 ? 13.095 7.457 -19.539 1.00 79.38 109 GLU A O 1
ATOM 881 N N . GLU A 1 110 ? 11.283 8.468 -20.407 1.00 76.56 110 GLU A N 1
ATOM 882 C CA . GLU A 1 110 ? 11.743 9.847 -20.204 1.00 76.56 110 GLU A CA 1
ATOM 883 C C . GLU A 1 110 ? 12.101 10.145 -18.742 1.00 76.56 110 GLU A C 1
ATOM 885 O O . GLU A 1 110 ? 13.058 10.865 -18.468 1.00 76.56 110 GLU A O 1
ATOM 890 N N . LYS A 1 111 ? 11.340 9.584 -17.792 1.00 73.31 111 LYS A N 1
ATOM 891 C CA . LYS A 1 111 ? 11.572 9.773 -16.351 1.00 73.31 111 LYS A CA 1
ATOM 892 C C . LYS A 1 111 ? 12.393 8.650 -15.719 1.00 73.31 111 LYS A C 1
ATOM 894 O O . LYS A 1 111 ? 12.770 8.773 -14.558 1.00 73.31 111 LYS A O 1
ATOM 899 N N . GLY A 1 112 ? 12.623 7.549 -16.435 1.00 75.00 112 GLY A N 1
ATOM 900 C CA . GLY A 1 112 ? 13.226 6.327 -15.896 1.00 75.00 112 GLY A CA 1
ATOM 901 C C . GLY A 1 112 ? 12.486 5.762 -14.676 1.00 75.00 112 GLY A C 1
ATOM 902 O O . GLY A 1 112 ? 13.119 5.196 -13.785 1.00 75.00 112 GLY A O 1
ATOM 903 N N . LEU A 1 113 ? 11.167 5.975 -14.582 1.00 80.38 113 LEU A N 1
ATOM 904 C CA . LEU A 1 113 ? 10.367 5.693 -13.386 1.00 80.38 113 LEU A CA 1
ATOM 905 C C . LEU A 1 113 ? 8.969 5.171 -13.742 1.00 80.38 113 LEU A C 1
ATOM 907 O O . LEU A 1 113 ? 8.348 5.577 -14.728 1.00 80.38 113 LEU A O 1
ATOM 911 N N . TRP A 1 114 ? 8.439 4.310 -12.871 1.00 79.94 114 TRP A N 1
ATOM 912 C CA . TRP A 1 114 ? 7.043 3.878 -12.905 1.00 79.94 114 TRP A CA 1
ATOM 913 C C . TRP A 1 114 ? 6.133 5.003 -12.408 1.00 79.94 114 TRP A C 1
ATOM 915 O O . TRP A 1 114 ? 6.215 5.404 -11.248 1.00 79.94 114 TRP A O 1
ATOM 925 N N . SER A 1 115 ? 5.251 5.490 -13.275 1.00 80.69 115 SER A N 1
ATOM 926 C CA . SER A 1 115 ? 4.268 6.532 -12.967 1.00 80.69 115 SER A CA 1
ATOM 927 C C . SER A 1 115 ? 2.880 5.919 -12.811 1.00 80.69 115 SER A C 1
ATOM 929 O O . SER A 1 115 ? 2.532 4.996 -13.541 1.00 80.69 115 SER A O 1
ATOM 931 N N . ILE A 1 116 ? 2.076 6.414 -11.873 1.00 81.25 116 ILE A N 1
ATOM 932 C CA . ILE A 1 116 ? 0.689 5.961 -11.719 1.00 81.25 116 ILE A CA 1
ATOM 933 C C . ILE A 1 116 ? -0.122 6.529 -12.885 1.00 81.25 116 ILE A C 1
ATOM 935 O O . ILE A 1 116 ? -0.119 7.734 -13.120 1.00 81.25 116 ILE A O 1
ATOM 939 N N . VAL A 1 117 ? -0.811 5.660 -13.617 1.00 79.31 117 VAL A N 1
ATOM 940 C CA . VAL A 1 117 ? -1.835 6.077 -14.571 1.00 79.31 117 VAL A CA 1
ATOM 941 C C . VAL A 1 117 ? -3.098 6.285 -13.757 1.00 79.31 117 VAL A C 1
ATOM 943 O O . VAL A 1 117 ? -3.726 5.313 -13.330 1.00 79.31 117 VAL A O 1
ATOM 946 N N . GLU A 1 118 ? -3.462 7.540 -13.503 1.00 63.03 118 GLU A N 1
ATOM 947 C CA . GLU A 1 118 ? -4.789 7.841 -12.985 1.00 63.03 118 GLU A CA 1
ATOM 948 C C . GLU A 1 118 ? -5.805 7.320 -14.001 1.00 63.03 118 GLU A C 1
ATOM 950 O O . GLU A 1 118 ? -5.975 7.869 -15.093 1.00 63.03 118 GLU A O 1
ATOM 955 N N . THR A 1 119 ? -6.474 6.214 -13.675 1.00 54.81 119 THR A N 1
ATOM 956 C CA . THR A 1 119 ? -7.710 5.861 -14.362 1.00 54.81 119 THR A CA 1
ATOM 957 C C . THR A 1 119 ? -8.691 6.974 -14.047 1.00 54.81 119 THR A C 1
ATOM 959 O O . THR A 1 119 ? -9.295 6.962 -12.973 1.00 54.81 119 THR A O 1
ATOM 962 N N . LYS A 1 120 ? -8.814 7.943 -14.964 1.00 42.09 120 LYS A N 1
ATOM 963 C CA . LYS A 1 120 ? -9.947 8.863 -14.996 1.00 42.09 120 LYS A CA 1
ATOM 964 C C . LYS A 1 120 ? -11.196 8.006 -14.825 1.00 42.09 120 LYS A C 1
ATOM 966 O O . LYS A 1 120 ? -11.434 7.091 -15.610 1.00 42.09 120 LYS A O 1
ATOM 971 N N . GLN A 1 121 ? -11.895 8.229 -13.720 1.00 41.97 121 GLN A N 1
ATOM 972 C CA . GLN A 1 121 ? -13.212 7.659 -13.500 1.00 41.97 121 GLN A CA 1
ATOM 973 C C . GLN A 1 121 ? -14.120 8.287 -14.564 1.00 41.97 121 GLN A C 1
ATOM 975 O O . GLN A 1 121 ? -14.408 9.479 -14.478 1.00 41.97 121 GLN A O 1
ATOM 980 N N . GLU A 1 122 ? -14.457 7.522 -15.603 1.00 34.38 122 GLU A N 1
ATOM 981 C CA . GLU A 1 122 ? -15.666 7.757 -16.405 1.00 34.38 122 GLU A CA 1
ATOM 982 C C . GLU A 1 122 ? -16.901 7.308 -15.620 1.00 34.38 122 GLU A C 1
ATOM 984 O O . GLU A 1 122 ? -16.815 6.256 -14.937 1.00 34.38 122 GLU A O 1
#

Nearest PDB structures (foldseek):
  4wzg-assembly1_A  TM=3.415E-01  e=1.050E+00  Homo sapiens
  5xv3-assembly2_D  TM=3.931E-01  e=5.483E+00  Homo sapiens
  2hde-assembly1_A  TM=2.846E-01  e=3.039E+00  Homo sapiens
  8teu-assembly1_T  TM=2.937E-01  e=9.893E+00  Human herpesvirus 5 strain AD169

pLDDT: mean 72.33, std 15.65, range [34.38, 88.88]

Mean predicted aligned error: 11.92 Å

Radius of gyration: 16.85 Å; Cα contacts (8 Å, |Δi|>4): 210; chains: 1; bounding box: 40×47×40 Å